Protein AF-A0AAU5GTJ3-F1 (afdb_monomer_lite)

Foldseek 3Di:
DPPDPDAPDPQKHKDKDKFLAPVVVVLVVVVQVQQFPWDDKDWDQDDPVSSMIIIITMTGNVPGHPPRPDPPPPDDPPDDDDD

pLDDT: mean 71.27, std 12.89, range [38.94, 87.25]

Secondary structure (DSSP, 8-state):
-----PPPPTTEEEEEEEESSHHHHHHHHHHHHHHSEEEEEEEEEESTTS-EEEEEEEEESSSPPP--S--------------

Structure (mmCIF, N/CA/C/O backbone):
data_AF-A0AAU5GTJ3-F1
#
_entry.id   AF-A0AAU5GTJ3-F1
#
loop_
_atom_site.group_PDB
_atom_site.id
_atom_site.type_symbol
_atom_site.label_atom_id
_atom_site.label_alt_id
_atom_site.label_comp_id
_atom_site.label_asym_id
_atom_site.label_entity_id
_atom_site.label_seq_id
_atom_site.pdbx_PDB_ins_code
_atom_site.Cartn_x
_atom_site.Cartn_y
_atom_site.Cartn_z
_atom_site.occupancy
_atom_site.B_iso_or_equiv
_atom_site.auth_seq_id
_atom_site.auth_comp_id
_atom_site.auth_asym_id
_atom_site.auth_atom_id
_atom_site.pdbx_PDB_model_num
ATOM 1 N N . MET A 1 1 ? -10.256 -15.931 -13.958 1.00 38.94 1 MET A N 1
ATOM 2 C CA . MET A 1 1 ? -10.322 -15.863 -12.485 1.00 38.94 1 MET A CA 1
ATOM 3 C C . MET A 1 1 ? -9.615 -14.594 -12.037 1.00 38.94 1 MET A C 1
ATOM 5 O O . MET A 1 1 ? -8.395 -14.587 -11.970 1.00 38.94 1 MET A O 1
ATOM 9 N N . SER A 1 2 ? -10.351 -13.498 -11.840 1.00 49.84 2 SER A N 1
ATOM 10 C CA . SER A 1 2 ? -9.778 -12.281 -11.251 1.00 49.84 2 SER A CA 1
ATOM 11 C C . SER A 1 2 ? -9.884 -12.403 -9.741 1.00 49.84 2 SER A C 1
ATOM 13 O O . SER A 1 2 ? -10.982 -12.596 -9.228 1.00 49.84 2 SER A O 1
ATOM 15 N N . LEU A 1 3 ? -8.726 -12.368 -9.082 1.00 54.12 3 LEU A N 1
ATOM 16 C CA . LEU A 1 3 ? -8.559 -12.465 -7.636 1.00 54.12 3 LEU A CA 1
ATOM 17 C C . LEU A 1 3 ? -9.500 -11.489 -6.931 1.00 54.12 3 LEU A C 1
ATOM 19 O O . LEU A 1 3 ? -9.566 -10.316 -7.303 1.00 54.12 3 LEU A O 1
ATOM 23 N N . ASP A 1 4 ? -10.214 -12.030 -5.952 1.00 55.44 4 ASP A N 1
ATOM 24 C CA . ASP A 1 4 ? -11.005 -11.340 -4.944 1.00 55.44 4 ASP A CA 1
ATOM 25 C C . ASP A 1 4 ? -10.380 -9.983 -4.593 1.00 55.44 4 ASP A C 1
ATOM 27 O O . ASP A 1 4 ? -9.351 -9.895 -3.924 1.00 55.44 4 ASP A O 1
ATOM 31 N N . ARG A 1 5 ? -10.957 -8.905 -5.132 1.00 64.69 5 ARG A N 1
ATOM 32 C CA . ARG A 1 5 ? -10.538 -7.540 -4.811 1.00 64.69 5 ARG A CA 1
ATOM 33 C C . ARG A 1 5 ? -11.346 -7.101 -3.595 1.00 64.69 5 ARG A C 1
ATOM 35 O O . ARG A 1 5 ? -12.093 -6.129 -3.671 1.00 64.69 5 ARG A O 1
ATOM 42 N N . SER A 1 6 ? -11.273 -7.895 -2.526 1.00 70.88 6 SER A N 1
ATOM 43 C CA . SER A 1 6 ? -11.897 -7.535 -1.263 1.00 70.88 6 SER A CA 1
ATOM 44 C C . SER A 1 6 ? -11.313 -6.201 -0.826 1.00 70.88 6 SER A C 1
ATOM 46 O O . SER A 1 6 ? -10.099 -5.981 -0.886 1.00 70.88 6 SER A O 1
ATOM 48 N N . LEU A 1 7 ? -12.204 -5.265 -0.511 1.00 72.75 7 LEU A N 1
ATOM 49 C CA . LEU A 1 7 ? -11.793 -3.949 -0.063 1.00 72.75 7 LEU A CA 1
ATOM 50 C C . LEU A 1 7 ? -11.032 -4.113 1.257 1.00 72.75 7 LEU A C 1
ATOM 52 O O . LEU A 1 7 ? -11.429 -4.936 2.088 1.00 72.75 7 LEU A O 1
ATOM 56 N N . PRO A 1 8 ? -9.946 -3.352 1.462 1.00 75.94 8 PRO A N 1
ATOM 57 C CA . PRO A 1 8 ? -9.278 -3.339 2.751 1.00 75.94 8 PRO A CA 1
ATOM 58 C C . PRO A 1 8 ? -10.279 -2.960 3.851 1.00 75.94 8 PRO A C 1
ATOM 60 O O . PRO A 1 8 ? -11.265 -2.257 3.604 1.00 75.94 8 PRO A O 1
ATOM 63 N N . ALA A 1 9 ? -10.033 -3.453 5.066 1.00 82.12 9 ALA A N 1
ATOM 64 C CA . ALA A 1 9 ? -10.858 -3.120 6.221 1.00 82.12 9 ALA A CA 1
ATOM 65 C C . ALA A 1 9 ? -10.969 -1.587 6.383 1.00 82.12 9 ALA A C 1
ATOM 67 O O . ALA A 1 9 ? -10.036 -0.867 6.019 1.00 82.12 9 ALA A O 1
ATOM 68 N N . PRO A 1 10 ? -12.087 -1.063 6.914 1.00 81.75 10 PRO A N 1
ATOM 69 C CA . PRO A 1 10 ? -12.252 0.375 7.108 1.00 81.75 10 PRO A CA 1
ATOM 70 C C . PRO A 1 10 ? -11.085 0.958 7.914 1.00 81.75 10 PRO A C 1
ATOM 72 O O . PRO A 1 10 ? -10.689 0.396 8.931 1.00 81.75 10 PRO A O 1
ATOM 75 N N . GLY A 1 11 ? -10.535 2.079 7.442 1.00 83.38 11 GLY A N 1
ATOM 76 C CA . GLY A 1 11 ? -9.338 2.691 8.026 1.00 83.38 11 GLY A CA 1
ATOM 77 C C . GLY A 1 11 ? -8.010 2.171 7.470 1.00 83.38 11 GLY A C 1
ATOM 78 O O . GLY A 1 11 ? -6.963 2.717 7.805 1.00 83.38 11 GLY A O 1
ATOM 79 N N . LEU A 1 12 ? -8.041 1.168 6.591 1.00 84.31 12 LEU A N 1
ATOM 80 C CA . LEU A 1 12 ? -6.886 0.701 5.835 1.00 84.31 12 LEU A CA 1
ATOM 81 C C . LEU A 1 12 ? -7.048 1.033 4.348 1.00 84.31 12 LEU A C 1
ATOM 83 O O . LEU A 1 12 ? -8.146 0.971 3.793 1.00 84.31 12 LEU A O 1
ATOM 87 N N . ALA A 1 13 ? -5.937 1.332 3.682 1.00 84.88 13 ALA A N 1
ATOM 88 C CA . ALA A 1 13 ? -5.881 1.515 2.237 1.00 84.88 13 ALA A CA 1
ATOM 89 C C . ALA A 1 13 ? -4.809 0.614 1.615 1.00 84.88 13 ALA A C 1
ATOM 91 O O . ALA A 1 13 ? -3.687 0.528 2.109 1.00 84.88 13 ALA A O 1
ATOM 92 N N . GLU A 1 14 ? -5.148 -0.042 0.503 1.00 85.94 14 GLU A N 1
ATOM 93 C CA . GLU A 1 14 ? -4.184 -0.781 -0.314 1.00 85.94 14 GLU A CA 1
ATOM 94 C C . GLU A 1 14 ? -3.608 0.157 -1.383 1.00 85.94 14 GLU A C 1
ATOM 96 O O . GLU A 1 14 ? -4.345 0.726 -2.191 1.00 85.94 14 GLU A O 1
ATOM 101 N N . VAL A 1 15 ? -2.283 0.292 -1.424 1.00 84.88 15 VAL A N 1
ATOM 102 C CA . VAL A 1 15 ? -1.568 1.083 -2.429 1.00 84.88 15 VAL A CA 1
ATOM 103 C C . VAL A 1 15 ? -0.728 0.155 -3.297 1.00 84.88 15 VAL A C 1
ATOM 105 O O . VAL A 1 15 ? 0.055 -0.661 -2.806 1.00 84.88 15 VAL A O 1
ATOM 108 N N . ARG A 1 16 ? -0.875 0.297 -4.618 1.00 86.00 16 ARG A N 1
ATOM 109 C CA . ARG A 1 16 ? -0.111 -0.453 -5.620 1.00 86.00 16 ARG A CA 1
ATOM 110 C C . ARG A 1 16 ? 0.784 0.500 -6.393 1.00 86.00 16 ARG A C 1
ATOM 112 O O . ARG A 1 16 ? 0.301 1.328 -7.159 1.00 86.00 16 ARG A O 1
ATOM 119 N N . VAL A 1 17 ? 2.088 0.355 -6.223 1.00 84.88 17 VAL A N 1
ATOM 120 C CA . VAL A 1 17 ? 3.107 1.175 -6.879 1.00 84.88 17 VAL A CA 1
ATOM 121 C C . VAL A 1 17 ? 3.763 0.334 -7.965 1.00 84.88 17 VAL A C 1
ATOM 123 O O . VAL A 1 17 ? 4.200 -0.777 -7.692 1.00 84.88 17 VAL A O 1
ATOM 126 N N . THR A 1 18 ? 3.818 0.827 -9.201 1.00 83.00 18 THR A N 1
ATOM 127 C CA . THR A 1 18 ? 4.559 0.172 -10.291 1.00 83.00 18 THR A CA 1
ATOM 128 C C . THR A 1 18 ? 5.579 1.157 -10.838 1.00 83.00 18 THR A C 1
ATOM 130 O O . THR A 1 18 ? 5.202 2.232 -11.296 1.00 83.00 18 THR A O 1
ATOM 133 N N . THR A 1 19 ? 6.859 0.801 -10.782 1.00 82.00 19 THR A N 1
ATOM 134 C CA . THR A 1 19 ? 7.960 1.638 -11.271 1.00 82.00 19 THR A CA 1
ATOM 135 C C . THR A 1 19 ? 8.877 0.843 -12.190 1.00 82.00 19 THR A C 1
ATOM 137 O O . THR A 1 19 ? 8.986 -0.380 -12.087 1.00 82.00 19 THR A O 1
ATOM 140 N N . ALA A 1 20 ? 9.571 1.557 -13.076 1.00 80.81 20 ALA A N 1
ATOM 141 C CA . ALA A 1 20 ? 10.635 0.989 -13.902 1.00 80.81 20 ALA A CA 1
ATOM 142 C C . ALA A 1 20 ? 11.937 0.746 -13.116 1.00 80.81 20 ALA A C 1
ATOM 144 O O . ALA A 1 20 ? 12.789 -0.000 -13.578 1.00 80.81 20 ALA A O 1
ATOM 145 N N . SER A 1 21 ? 12.087 1.370 -11.941 1.00 78.75 21 SER A N 1
ATOM 146 C CA . SER A 1 21 ? 13.272 1.250 -11.088 1.00 78.75 21 SER A CA 1
ATOM 147 C C . SER A 1 21 ? 12.887 0.784 -9.681 1.00 78.75 21 SER A C 1
ATOM 149 O O . SER A 1 21 ? 12.017 1.421 -9.068 1.00 78.75 21 SER A O 1
ATOM 151 N N . PRO A 1 22 ? 13.528 -0.269 -9.141 1.00 76.88 22 PRO A N 1
ATOM 152 C CA . PRO A 1 22 ? 13.263 -0.759 -7.786 1.00 76.88 22 PRO A CA 1
ATOM 153 C C . PRO A 1 22 ? 13.497 0.320 -6.723 1.00 76.88 22 PRO A C 1
ATOM 155 O O . PRO A 1 22 ? 12.667 0.487 -5.829 1.00 76.88 22 PRO A O 1
ATOM 158 N N . ASP A 1 23 ? 14.551 1.125 -6.876 1.00 81.88 23 ASP A N 1
ATOM 159 C CA . ASP A 1 23 ? 14.895 2.215 -5.957 1.00 81.88 23 ASP A CA 1
ATOM 160 C C . ASP A 1 23 ? 13.761 3.237 -5.802 1.00 81.88 23 ASP A C 1
ATOM 162 O O . ASP A 1 23 ? 13.426 3.650 -4.690 1.00 81.88 23 ASP A O 1
ATOM 166 N N . VAL A 1 24 ? 13.102 3.602 -6.908 1.00 84.94 24 VAL A N 1
ATOM 167 C CA . VAL A 1 24 ? 11.973 4.546 -6.895 1.00 84.94 24 VAL A CA 1
ATOM 168 C C . VAL A 1 24 ? 10.777 3.953 -6.150 1.00 84.94 24 VAL A C 1
ATOM 170 O O . VAL A 1 24 ? 10.149 4.652 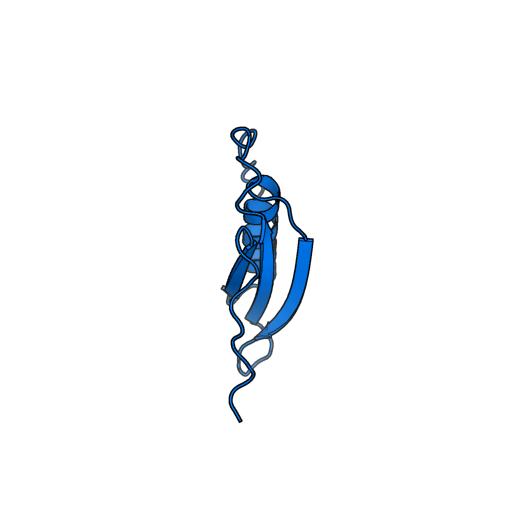-5.355 1.00 84.94 24 VAL A O 1
ATOM 173 N N . ALA A 1 25 ? 10.474 2.664 -6.342 1.00 84.50 25 ALA A N 1
ATOM 174 C CA . ALA A 1 25 ? 9.386 2.027 -5.600 1.00 84.50 25 ALA A CA 1
ATOM 175 C C . ALA A 1 25 ? 9.684 1.982 -4.097 1.00 84.50 25 ALA A C 1
ATOM 177 O O . ALA A 1 25 ? 8.787 2.209 -3.283 1.00 84.50 25 ALA A O 1
ATOM 178 N N . GLN A 1 26 ? 10.942 1.748 -3.720 1.00 81.44 26 GLN A N 1
ATOM 179 C CA . GLN A 1 26 ? 11.350 1.720 -2.321 1.00 81.44 26 GLN A CA 1
ATOM 180 C C . GLN A 1 26 ? 11.305 3.104 -1.663 1.00 81.44 26 GLN A C 1
ATOM 182 O O . GLN A 1 26 ? 10.932 3.213 -0.496 1.00 81.44 26 GLN A O 1
ATOM 187 N N . LEU A 1 27 ? 11.619 4.174 -2.394 1.00 85.31 27 LEU A N 1
ATOM 188 C CA . LEU A 1 27 ? 11.465 5.548 -1.905 1.00 85.31 27 LEU A CA 1
ATOM 189 C C . LEU A 1 27 ? 10.002 5.927 -1.690 1.00 85.31 27 LEU A C 1
ATOM 191 O O . LEU A 1 27 ? 9.669 6.488 -0.649 1.00 85.31 27 LEU A O 1
ATOM 195 N N . ILE A 1 28 ? 9.124 5.569 -2.631 1.00 85.56 28 ILE A N 1
ATOM 196 C CA . ILE A 1 28 ? 7.680 5.788 -2.484 1.00 85.56 28 ILE A CA 1
ATOM 197 C C . ILE A 1 28 ? 7.149 5.004 -1.281 1.00 85.56 28 ILE A C 1
ATOM 199 O O . ILE A 1 28 ? 6.396 5.553 -0.482 1.00 85.56 28 ILE A O 1
ATOM 203 N N . ALA A 1 29 ? 7.572 3.748 -1.107 1.00 84.06 29 ALA A N 1
ATOM 204 C CA . ALA A 1 29 ? 7.195 2.963 0.062 1.00 84.06 29 ALA A CA 1
ATOM 205 C C . ALA A 1 29 ? 7.651 3.644 1.360 1.00 84.06 29 ALA A C 1
ATOM 207 O O . ALA A 1 29 ? 6.846 3.817 2.263 1.00 84.06 29 ALA A O 1
ATOM 208 N N . GLN A 1 30 ? 8.908 4.083 1.454 1.00 83.75 30 GLN A N 1
ATOM 209 C CA . GLN A 1 30 ? 9.418 4.770 2.646 1.00 83.75 30 GLN A CA 1
ATOM 210 C C . GLN A 1 30 ? 8.673 6.070 2.949 1.00 83.75 30 GLN A C 1
ATOM 212 O O . GLN A 1 30 ? 8.342 6.303 4.108 1.00 83.75 30 GLN A O 1
ATOM 217 N N . ALA A 1 31 ? 8.365 6.872 1.923 1.00 84.38 31 ALA A N 1
ATOM 218 C CA . ALA A 1 31 ? 7.513 8.042 2.081 1.00 84.38 31 ALA A CA 1
ATOM 219 C C . ALA A 1 31 ? 6.158 7.616 2.653 1.00 84.38 31 ALA A C 1
ATOM 221 O O . ALA A 1 31 ? 5.795 8.034 3.735 1.00 84.38 31 ALA A O 1
ATOM 222 N N . LEU A 1 32 ? 5.438 6.694 2.020 1.00 83.25 32 LEU A N 1
ATOM 223 C CA . LEU A 1 32 ? 4.117 6.292 2.510 1.00 83.25 32 LEU A CA 1
ATOM 224 C C . LEU A 1 32 ? 4.146 5.739 3.944 1.00 83.25 32 LEU A C 1
ATOM 226 O O . LEU A 1 32 ? 3.246 6.047 4.715 1.00 83.25 32 LEU A O 1
ATOM 230 N N . ARG A 1 33 ? 5.201 5.017 4.339 1.00 76.94 33 ARG A N 1
ATOM 231 C CA . ARG A 1 33 ? 5.379 4.509 5.713 1.00 76.94 33 ARG A CA 1
ATOM 232 C C . ARG A 1 33 ? 5.690 5.597 6.744 1.00 76.94 33 ARG A C 1
ATOM 234 O O . ARG A 1 33 ? 5.457 5.374 7.925 1.00 76.94 33 ARG A O 1
ATOM 241 N N . SER A 1 34 ? 6.251 6.736 6.336 1.00 78.50 34 SER A N 1
ATOM 242 C CA . SER A 1 34 ? 6.501 7.849 7.260 1.00 78.50 34 SER A CA 1
ATOM 243 C C . SER A 1 34 ? 5.253 8.699 7.500 1.00 78.50 34 SER A C 1
ATOM 245 O O . SER A 1 34 ? 5.203 9.422 8.485 1.00 78.50 34 SER A O 1
ATOM 247 N N . TRP A 1 35 ? 4.278 8.650 6.587 1.00 76.50 35 TRP A N 1
ATOM 248 C CA . TRP A 1 35 ? 3.015 9.391 6.690 1.00 76.50 35 TRP A CA 1
ATOM 249 C C . TRP A 1 35 ? 1.882 8.517 7.235 1.00 76.50 35 TRP A C 1
ATOM 251 O O . TRP A 1 35 ? 0.979 9.013 7.893 1.00 76.50 35 TRP A O 1
ATOM 261 N N . PHE A 1 36 ? 1.911 7.219 6.961 1.00 74.12 36 PHE A N 1
ATOM 262 C CA . PHE A 1 36 ? 0.869 6.291 7.368 1.00 74.12 36 PHE A CA 1
ATOM 263 C C . PHE A 1 36 ? 1.501 5.116 8.100 1.00 74.12 36 PHE A C 1
ATOM 265 O O . PHE A 1 36 ? 2.496 4.548 7.637 1.00 74.12 36 PHE A O 1
ATOM 272 N N . GLY A 1 37 ? 0.913 4.725 9.233 1.00 71.50 37 GLY A N 1
ATOM 273 C CA . GLY A 1 37 ? 1.308 3.501 9.924 1.00 71.50 37 GLY A CA 1
ATOM 274 C C . GLY A 1 37 ? 1.288 2.328 8.940 1.00 71.50 37 GLY A C 1
ATOM 275 O O . GLY A 1 37 ? 0.312 2.124 8.221 1.00 71.50 37 GLY A O 1
ATOM 276 N N . SER A 1 38 ? 2.388 1.584 8.840 1.00 67.88 38 SER A N 1
ATOM 277 C CA . SER A 1 38 ? 2.522 0.501 7.862 1.00 67.88 38 SER A CA 1
ATOM 278 C C . SER A 1 38 ? 2.258 -0.836 8.525 1.00 67.88 38 SER A C 1
ATOM 280 O O . SER A 1 38 ? 2.968 -1.199 9.462 1.00 67.88 38 SER A O 1
ATOM 282 N N . THR A 1 39 ? 1.270 -1.570 8.020 1.00 65.62 39 THR A N 1
ATOM 283 C CA . THR A 1 39 ? 0.895 -2.871 8.577 1.00 65.62 39 THR A CA 1
ATOM 284 C C . THR A 1 39 ? 1.473 -4.026 7.761 1.00 65.62 39 THR A C 1
ATOM 286 O O . THR A 1 39 ? 1.989 -4.965 8.359 1.00 65.62 39 THR A O 1
ATOM 289 N N . GLU A 1 40 ? 1.509 -3.941 6.421 1.00 75.94 40 GLU A N 1
ATOM 290 C CA . GLU A 1 40 ? 2.074 -4.997 5.558 1.00 75.94 40 GLU A CA 1
ATOM 291 C C . GLU A 1 40 ? 2.673 -4.466 4.236 1.00 75.94 40 GLU A C 1
ATOM 293 O O . GLU A 1 40 ? 2.174 -3.500 3.654 1.00 75.94 40 GLU A O 1
ATOM 298 N N . GLN A 1 41 ? 3.732 -5.122 3.730 1.00 74.12 41 GLN A N 1
ATOM 299 C CA . GLN A 1 41 ? 4.390 -4.802 2.451 1.00 74.12 41 GLN A CA 1
ATOM 300 C C . GLN A 1 41 ? 4.811 -6.074 1.695 1.00 74.12 41 GLN A C 1
ATOM 302 O O . GLN A 1 41 ? 5.458 -6.957 2.259 1.00 74.12 41 GLN A O 1
ATOM 307 N N . ARG A 1 42 ? 4.523 -6.137 0.388 1.00 79.19 42 ARG A N 1
ATOM 308 C CA . ARG A 1 42 ? 5.096 -7.124 -0.544 1.00 79.19 42 ARG A CA 1
ATOM 309 C C . ARG A 1 42 ? 5.636 -6.461 -1.800 1.00 79.19 42 ARG A C 1
ATOM 311 O O . ARG A 1 42 ? 4.958 -5.656 -2.434 1.00 79.19 42 ARG A O 1
ATOM 318 N N . SER A 1 43 ? 6.841 -6.862 -2.184 1.00 78.12 43 SER A N 1
ATOM 319 C CA . SER A 1 43 ? 7.453 -6.495 -3.457 1.00 78.12 43 SER A CA 1
ATOM 320 C C . SER A 1 43 ? 7.385 -7.674 -4.423 1.00 78.12 43 SER A C 1
ATOM 322 O O . SER A 1 43 ? 7.617 -8.816 -4.029 1.00 78.12 43 SER A O 1
ATOM 324 N N . TYR A 1 44 ? 7.071 -7.387 -5.680 1.00 75.75 44 TYR A N 1
ATOM 325 C CA . TYR A 1 44 ? 7.035 -8.344 -6.774 1.00 75.75 44 TYR A CA 1
ATOM 326 C C . TYR A 1 44 ? 7.801 -7.775 -7.974 1.00 75.75 44 TYR A C 1
ATOM 328 O O . TYR A 1 44 ? 7.715 -6.570 -8.236 1.00 75.75 44 TYR A O 1
ATOM 336 N N . PRO A 1 45 ? 8.510 -8.615 -8.744 1.00 72.06 45 PRO A N 1
ATOM 337 C CA . PRO A 1 45 ? 9.075 -8.186 -10.017 1.00 72.06 45 PRO A CA 1
ATOM 338 C C . PRO A 1 45 ? 7.954 -7.753 -10.974 1.00 72.06 45 PRO A C 1
ATOM 340 O O . PRO A 1 45 ? 6.854 -8.313 -10.968 1.00 72.06 45 PRO A O 1
ATOM 343 N N . ALA A 1 46 ? 8.221 -6.735 -11.788 1.00 71.00 46 ALA A N 1
ATOM 344 C CA . ALA A 1 46 ? 7.288 -6.200 -12.773 1.00 71.00 46 ALA A CA 1
ATOM 345 C C . ALA A 1 46 ? 7.974 -5.942 -14.124 1.00 71.00 46 ALA A C 1
ATOM 347 O O . ALA A 1 46 ? 9.190 -5.791 -14.206 1.00 71.00 46 ALA A O 1
ATOM 348 N N . GLY A 1 47 ? 7.169 -5.856 -15.185 1.00 64.19 47 GLY A N 1
ATOM 349 C CA . GLY A 1 47 ? 7.648 -5.689 -16.561 1.00 64.19 47 GLY A CA 1
ATOM 350 C C . GLY A 1 47 ? 8.099 -7.003 -17.207 1.00 64.19 47 GLY A C 1
ATOM 351 O O . GLY A 1 47 ? 8.477 -7.947 -16.519 1.00 64.19 47 GLY A O 1
ATOM 352 N N . GLU A 1 48 ? 8.055 -7.061 -18.541 1.00 60.75 48 GLU A N 1
ATOM 353 C CA . GLU A 1 48 ? 8.400 -8.264 -19.322 1.00 60.75 48 GLU A CA 1
ATOM 354 C C . GLU A 1 48 ? 9.863 -8.704 -19.144 1.00 60.75 48 GLU A C 1
ATOM 356 O O . GLU A 1 48 ? 10.155 -9.893 -19.211 1.00 60.75 48 GLU A O 1
ATOM 361 N N . SER A 1 49 ? 10.767 -7.768 -18.829 1.00 68.00 49 SER A N 1
ATOM 362 C CA . SER A 1 49 ? 12.189 -8.046 -18.571 1.00 68.00 49 SER A CA 1
ATOM 363 C C . SER A 1 49 ? 12.536 -8.247 -17.088 1.00 68.00 49 SER A C 1
ATOM 365 O O . SER A 1 49 ? 13.709 -8.406 -16.761 1.00 68.00 49 SER A O 1
ATOM 367 N N . GLY A 1 50 ? 11.563 -8.176 -16.169 1.00 65.69 50 GLY A N 1
ATOM 368 C CA . GLY A 1 50 ? 11.802 -8.286 -14.720 1.00 65.69 50 GLY A CA 1
ATOM 369 C C . GLY A 1 50 ? 12.578 -7.119 -14.088 1.00 65.69 50 GLY A C 1
ATOM 370 O O . GLY A 1 50 ? 12.972 -7.208 -12.929 1.00 65.69 50 GLY A O 1
ATOM 371 N N . SER A 1 51 ? 12.803 -6.031 -14.830 1.00 64.75 51 SER A N 1
ATOM 372 C CA . SER A 1 51 ? 13.521 -4.834 -14.369 1.00 64.75 51 SER A CA 1
ATOM 373 C C . SER A 1 51 ? 12.640 -3.839 -13.610 1.00 64.75 51 SER A C 1
ATOM 375 O O . SER A 1 51 ? 13.151 -2.989 -12.885 1.00 64.75 51 SER A O 1
ATOM 377 N N . GLY A 1 52 ? 11.318 -3.940 -13.754 1.00 74.00 52 GLY A N 1
ATOM 378 C CA . GLY A 1 52 ? 10.368 -3.140 -12.997 1.00 74.00 52 GLY A CA 1
ATOM 379 C C . GLY A 1 52 ? 10.101 -3.727 -11.616 1.00 74.00 52 GLY A C 1
ATOM 380 O O . GLY A 1 52 ? 10.335 -4.904 -11.342 1.00 74.00 52 GLY A O 1
ATOM 381 N N . THR A 1 53 ? 9.550 -2.907 -10.729 1.00 80.56 53 THR A N 1
ATOM 382 C CA . THR A 1 53 ? 9.105 -3.344 -9.403 1.0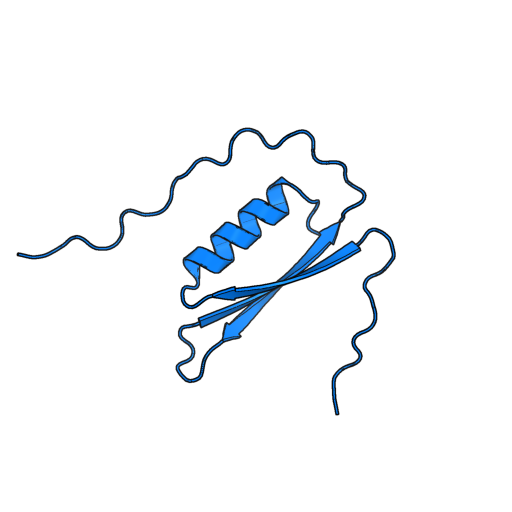0 80.56 53 THR A CA 1
ATOM 383 C C . THR A 1 53 ? 7.655 -2.959 -9.195 1.00 80.56 53 THR A C 1
ATOM 385 O O . THR A 1 53 ? 7.258 -1.811 -9.404 1.00 80.56 53 THR A O 1
ATOM 388 N N . ARG A 1 54 ? 6.853 -3.939 -8.773 1.00 82.31 54 ARG A N 1
ATOM 389 C CA . ARG A 1 54 ? 5.503 -3.725 -8.270 1.00 82.31 54 ARG A CA 1
ATOM 390 C C . ARG A 1 54 ? 5.509 -3.909 -6.766 1.00 82.31 54 ARG A C 1
ATOM 392 O O . ARG A 1 54 ? 5.737 -5.002 -6.260 1.00 82.31 54 ARG A O 1
ATOM 399 N N .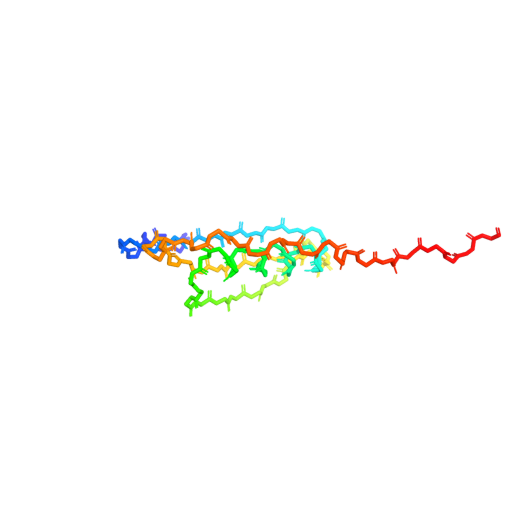 LEU A 1 55 ? 5.185 -2.842 -6.066 1.00 83.94 55 LEU A N 1
ATOM 400 C CA . LEU A 1 55 ? 5.045 -2.826 -4.626 1.00 83.94 55 LEU A CA 1
ATOM 401 C C . LEU A 1 55 ? 3.565 -2.771 -4.262 1.00 83.94 55 LEU A C 1
ATOM 403 O O . LEU A 1 55 ? 2.816 -1.963 -4.807 1.00 83.94 55 LEU A O 1
ATOM 407 N N . VAL A 1 56 ? 3.149 -3.654 -3.362 1.00 85.75 56 VAL A N 1
ATOM 408 C CA . VAL A 1 56 ? 1.821 -3.643 -2.750 1.00 85.75 56 VAL A CA 1
ATOM 409 C C . VAL A 1 56 ? 2.011 -3.418 -1.262 1.00 85.75 56 VAL A C 1
ATOM 411 O O . VAL A 1 56 ? 2.797 -4.118 -0.622 1.00 85.75 56 VAL A O 1
ATOM 414 N N . LEU A 1 57 ? 1.327 -2.417 -0.729 1.00 86.06 57 LEU A N 1
ATOM 415 C CA . LEU A 1 57 ? 1.427 -2.023 0.668 1.00 86.06 57 LEU A CA 1
ATOM 416 C C . LEU A 1 57 ? 0.055 -1.653 1.219 1.00 86.06 57 LEU A C 1
ATOM 418 O O . LEU A 1 57 ? -0.725 -0.983 0.544 1.00 86.06 57 LEU A O 1
ATOM 422 N N . THR A 1 58 ? -0.204 -2.091 2.447 1.00 87.25 58 THR A N 1
ATOM 423 C CA . THR A 1 58 ? -1.393 -1.719 3.213 1.00 87.25 58 THR A CA 1
ATOM 424 C C . THR A 1 58 ? -0.988 -0.661 4.227 1.00 87.25 58 THR A C 1
ATOM 426 O O . THR A 1 58 ? -0.051 -0.860 5.008 1.00 87.25 58 THR A O 1
ATOM 429 N N . VAL A 1 59 ? -1.670 0.478 4.180 1.00 84.88 59 VAL A N 1
ATOM 430 C CA . VAL A 1 59 ? -1.413 1.619 5.057 1.00 84.88 59 VAL A CA 1
ATOM 431 C C . VAL A 1 59 ? -2.619 1.889 5.941 1.00 84.88 59 VAL A C 1
ATOM 433 O O . VAL A 1 59 ? -3.758 1.780 5.488 1.00 84.88 59 VAL A O 1
ATOM 436 N N . ASP A 1 60 ? -2.363 2.240 7.195 1.00 83.88 60 ASP A N 1
ATOM 437 C CA . ASP A 1 60 ? -3.380 2.711 8.125 1.00 83.88 60 ASP A CA 1
ATOM 438 C C . ASP A 1 60 ? -3.622 4.207 7.907 1.00 83.88 60 ASP A C 1
ATOM 440 O O . ASP A 1 60 ? -2.719 5.029 8.072 1.00 83.88 60 ASP A O 1
ATOM 444 N N . THR A 1 61 ? -4.841 4.556 7.500 1.00 80.44 61 THR A N 1
ATOM 445 C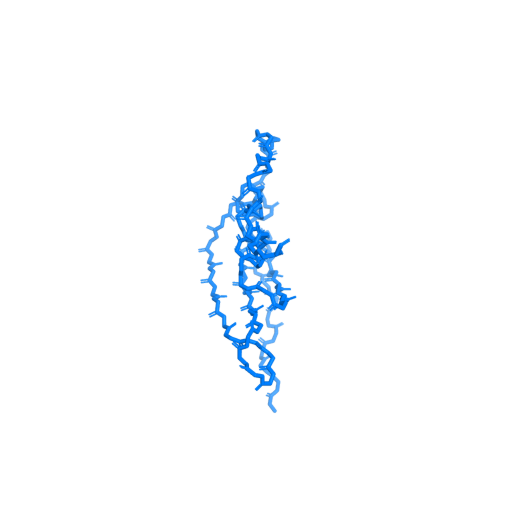 CA . THR A 1 61 ? -5.257 5.938 7.232 1.00 80.44 61 THR A CA 1
ATOM 446 C C . THR A 1 61 ? -5.909 6.606 8.443 1.00 80.44 61 THR A C 1
ATOM 448 O O . THR A 1 61 ? -6.313 7.762 8.350 1.00 80.44 61 THR A O 1
ATOM 451 N N . THR A 1 62 ? -6.091 5.879 9.548 1.00 80.44 62 THR A N 1
ATOM 452 C CA . THR A 1 62 ? -6.679 6.397 10.796 1.00 80.44 62 THR A CA 1
ATOM 453 C C . THR A 1 62 ? -5.625 7.005 11.710 1.00 80.44 62 THR A C 1
ATOM 455 O O . THR A 1 62 ? -5.928 7.918 12.480 1.00 80.44 62 THR A O 1
ATOM 458 N N . ALA A 1 63 ? -4.377 6.557 11.575 1.00 68.25 63 ALA A N 1
ATOM 459 C CA . ALA A 1 63 ? -3.213 7.243 12.096 1.00 68.25 63 ALA A CA 1
ATOM 460 C C . ALA A 1 63 ? -3.079 8.591 11.375 1.00 68.25 63 ALA A C 1
ATOM 462 O O . ALA A 1 63 ? -2.586 8.660 10.252 1.00 68.25 63 ALA A O 1
ATOM 463 N N . VAL A 1 64 ? -3.563 9.669 11.999 1.00 59.25 64 VAL A N 1
ATOM 464 C CA . VAL A 1 64 ? -3.314 11.033 11.523 1.00 59.25 64 VAL A CA 1
ATOM 465 C C . VAL A 1 64 ? -1.800 11.247 11.572 1.00 59.25 64 VAL A C 1
ATOM 467 O O . VAL A 1 64 ? -1.249 11.198 12.674 1.00 59.25 64 VAL A O 1
ATOM 470 N N . PRO A 1 65 ? -1.108 11.467 10.437 1.00 57.84 65 PRO A N 1
ATOM 471 C CA . PRO A 1 65 ? 0.304 11.791 10.492 1.00 57.84 65 PRO A CA 1
ATOM 472 C C . PRO A 1 65 ? 0.483 13.083 11.277 1.00 57.84 65 PRO A C 1
ATOM 474 O O . PRO A 1 65 ? 0.012 14.147 10.869 1.00 57.84 65 PRO A O 1
ATOM 477 N N . GLU A 1 66 ? 1.220 13.012 12.378 1.00 57.22 66 GLU A N 1
ATOM 478 C CA . GLU A 1 66 ? 2.035 14.146 12.784 1.00 57.22 66 GLU A CA 1
ATOM 479 C C . GLU A 1 66 ? 2.906 14.522 11.578 1.00 57.22 66 GLU A C 1
ATOM 481 O O . GLU A 1 66 ? 3.523 13.651 10.961 1.00 57.22 66 GLU A O 1
ATOM 486 N N . ALA A 1 67 ? 2.832 15.791 11.150 1.00 57.50 67 ALA A N 1
ATOM 487 C CA . ALA A 1 67 ? 3.425 16.248 9.896 1.00 57.50 67 ALA A CA 1
ATOM 488 C C . ALA A 1 67 ? 4.852 15.691 9.766 1.00 57.50 67 ALA A C 1
ATOM 490 O O . ALA A 1 67 ? 5.677 15.945 10.649 1.00 57.50 67 ALA A O 1
ATOM 491 N N . PRO A 1 68 ? 5.154 14.908 8.717 1.00 57.78 68 PRO A N 1
ATOM 492 C CA . PRO A 1 68 ? 6.410 14.188 8.672 1.00 57.78 68 PRO A CA 1
ATOM 493 C C . PRO A 1 68 ? 7.550 15.186 8.695 1.00 57.78 68 PRO A C 1
ATOM 495 O O . PRO A 1 68 ? 7.582 16.145 7.917 1.00 57.78 68 PRO A O 1
ATOM 498 N N . THR A 1 69 ? 8.482 14.961 9.616 1.00 57.34 69 THR A N 1
ATOM 499 C CA . THR A 1 69 ? 9.696 15.758 9.732 1.00 57.34 69 THR A CA 1
ATOM 500 C C . THR A 1 69 ? 10.458 15.617 8.418 1.00 57.34 69 THR A C 1
ATOM 502 O O . THR A 1 69 ? 11.020 14.562 8.154 1.00 57.34 69 THR A O 1
ATOM 505 N N . ALA A 1 70 ? 10.363 16.648 7.571 1.00 57.88 70 ALA A N 1
ATOM 506 C CA . ALA A 1 70 ? 11.001 16.841 6.267 1.00 57.88 70 ALA A CA 1
ATOM 507 C C . ALA A 1 70 ? 11.567 15.571 5.593 1.00 57.88 70 ALA A C 1
ATOM 509 O O . ALA A 1 70 ? 12.623 15.067 5.976 1.00 57.88 70 ALA A O 1
ATOM 510 N N . PHE A 1 71 ? 10.921 15.115 4.514 1.00 55.91 71 PHE A N 1
ATOM 511 C CA . PHE A 1 71 ? 11.444 14.068 3.630 1.00 55.91 71 PHE A CA 1
ATOM 512 C C . PHE A 1 71 ? 12.832 14.477 3.098 1.00 55.91 71 PHE A C 1
ATOM 514 O O . PHE A 1 71 ? 12.946 15.306 2.196 1.00 55.91 71 PHE A O 1
ATOM 521 N N . GLN A 1 72 ? 13.903 13.943 3.693 1.00 58.06 72 GLN A N 1
ATOM 522 C CA . GLN A 1 72 ? 15.276 14.248 3.295 1.00 58.06 72 GLN A CA 1
ATOM 523 C C . GLN A 1 72 ? 15.515 13.669 1.899 1.00 58.06 72 GLN A C 1
ATOM 525 O 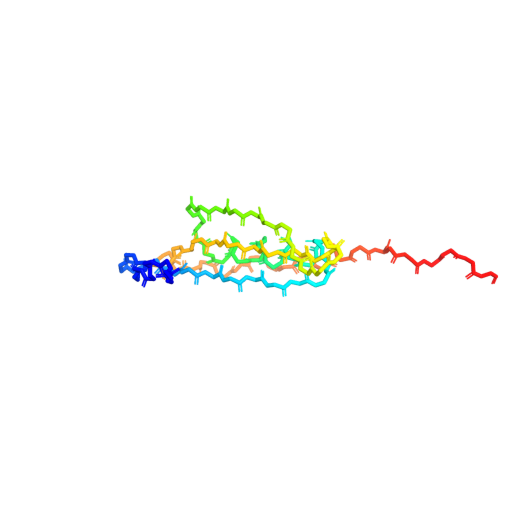O . GLN A 1 72 ? 15.558 12.451 1.721 1.00 58.06 72 GLN A O 1
ATOM 530 N N . SER A 1 73 ? 15.683 14.541 0.903 1.00 46.81 73 SER A N 1
ATOM 531 C CA . SER A 1 73 ? 15.952 14.176 -0.488 1.00 46.81 73 SER A CA 1
ATOM 532 C C . SER A 1 73 ? 17.386 13.653 -0.654 1.00 46.81 73 SER A C 1
ATOM 534 O O . SER A 1 73 ? 18.227 14.259 -1.315 1.00 46.81 73 SER A O 1
ATOM 536 N N . ARG A 1 74 ? 17.701 12.509 -0.047 1.00 54.88 74 ARG A N 1
ATOM 537 C CA . ARG A 1 74 ? 18.899 11.717 -0.356 1.00 54.88 74 ARG A CA 1
ATOM 538 C C . ARG A 1 74 ? 18.571 10.773 -1.511 1.00 54.88 74 ARG A C 1
ATOM 540 O O . ARG A 1 74 ? 18.630 9.558 -1.370 1.00 54.88 74 ARG A O 1
ATOM 547 N N . LEU A 1 75 ? 18.172 11.335 -2.648 1.00 59.91 75 LEU A N 1
ATOM 548 C CA . LEU A 1 75 ? 18.058 10.564 -3.877 1.00 59.91 75 LEU A CA 1
ATOM 549 C C . LEU A 1 75 ? 19.438 10.515 -4.535 1.00 59.91 75 LEU A C 1
ATOM 551 O O . LEU A 1 75 ? 20.084 11.531 -4.771 1.00 59.91 75 LEU A O 1
ATOM 555 N N . VAL A 1 76 ? 19.882 9.275 -4.685 1.00 52.44 76 VAL A N 1
ATOM 556 C CA . VAL A 1 76 ? 21.189 8.766 -5.084 1.00 52.44 76 VAL A CA 1
ATOM 557 C C . VAL A 1 76 ? 21.839 9.532 -6.247 1.00 52.44 76 VAL A C 1
ATOM 559 O O . VAL A 1 76 ? 21.241 9.739 -7.299 1.00 52.44 76 VAL A O 1
ATOM 562 N N . SER A 1 77 ? 23.110 9.901 -6.072 1.00 46.75 77 SER A N 1
ATOM 563 C CA . SER A 1 77 ? 24.001 10.175 -7.199 1.00 46.75 77 SER A CA 1
ATOM 564 C C . SER A 1 77 ? 24.383 8.818 -7.787 1.00 46.75 77 SER A C 1
ATOM 566 O O . SER A 1 77 ? 25.293 8.155 -7.295 1.00 46.75 77 SER A O 1
ATOM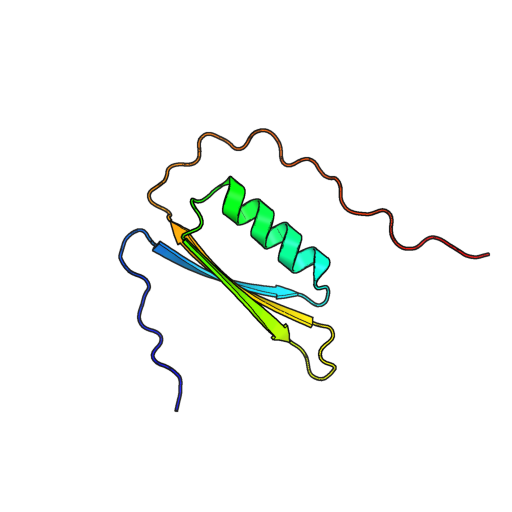 568 N N . ALA A 1 78 ? 23.618 8.343 -8.763 1.00 53.62 78 ALA A N 1
ATOM 569 C CA . ALA A 1 78 ? 23.977 7.174 -9.551 1.00 53.62 78 ALA A CA 1
ATOM 570 C C . ALA A 1 78 ? 23.984 7.576 -11.025 1.00 53.62 78 ALA A C 1
ATOM 572 O O . ALA A 1 78 ? 22.935 7.818 -11.613 1.00 53.62 78 ALA A O 1
ATOM 573 N N . GLY A 1 79 ? 25.185 7.628 -11.603 1.00 53.34 79 GLY A N 1
ATOM 574 C CA . GLY A 1 79 ? 25.381 7.640 -13.052 1.00 53.34 79 GLY A CA 1
ATOM 575 C C . GLY A 1 79 ? 25.982 8.927 -13.602 1.00 53.34 79 GLY A C 1
ATOM 576 O O . GLY A 1 79 ? 25.299 9.706 -14.252 1.00 53.34 79 GLY A O 1
ATOM 577 N N . GLY A 1 80 ? 27.283 9.111 -13.389 1.00 41.22 80 GLY A N 1
ATOM 578 C CA . GLY A 1 80 ? 28.078 10.133 -14.066 1.00 41.22 80 GLY A CA 1
ATOM 579 C C . GLY A 1 80 ? 29.542 9.720 -14.152 1.00 41.22 80 GLY A C 1
ATOM 580 O O . GLY A 1 80 ? 30.415 10.439 -13.684 1.00 41.22 80 GLY A O 1
ATOM 581 N N . SER A 1 81 ? 29.804 8.518 -14.668 1.00 60.91 81 SER A N 1
ATOM 582 C CA . SER A 1 81 ? 31.148 8.076 -15.050 1.00 60.91 81 SER A CA 1
ATOM 583 C C . SER A 1 81 ? 31.236 8.046 -16.578 1.00 60.91 81 SER A C 1
ATOM 585 O O . SER A 1 81 ? 30.467 7.323 -17.205 1.00 60.91 81 SER A O 1
ATOM 587 N N . GLY A 1 82 ? 32.187 8.796 -17.145 1.00 49.72 82 GLY A N 1
ATOM 588 C CA . GLY A 1 82 ? 32.547 8.814 -18.573 1.00 49.72 82 GLY A CA 1
ATOM 589 C C . GLY A 1 82 ? 32.034 10.068 -19.294 1.00 49.72 82 GLY A C 1
ATOM 590 O O . GLY A 1 82 ? 30.854 10.381 -19.184 1.00 49.72 82 GLY A O 1
ATOM 591 N N . SER A 1 83 ? 32.846 10.854 -20.003 1.00 57.12 83 SER A N 1
ATOM 592 C CA . SER A 1 83 ? 34.190 10.636 -20.563 1.00 57.12 83 SER A CA 1
ATOM 593 C C . SER A 1 83 ? 34.984 11.937 -20.621 1.00 57.12 83 SER A C 1
ATOM 595 O O . SER A 1 83 ? 34.346 13.012 -20.632 1.00 57.12 83 SER A O 1
#

Sequence (83 aa):
MSLDRSLPAPGLAEVRVTTASPDVAQLIAQALRSWFGSTEQRSYPAGESGSGTRLVLTVDTTAVPEAPTAFQSRLVSAGGSGS

Radius of gyration: 15.67 Å; chains: 1; bounding box: 46×33×33 Å